Protein AF-A0A927SXT1-F1 (afdb_monomer_lite)

Radius of gyration: 18.72 Å; chains: 1; bounding box: 44×28×42 Å

Structure (mmCIF, N/CA/C/O backbone):
data_AF-A0A927SXT1-F1
#
_entry.id   AF-A0A927SXT1-F1
#
loop_
_atom_site.group_PDB
_atom_site.id
_atom_site.type_symbol
_atom_site.label_atom_id
_atom_site.label_alt_id
_atom_site.label_comp_id
_atom_site.label_asym_id
_atom_site.label_entity_id
_atom_site.label_seq_id
_atom_site.pdbx_PDB_ins_code
_atom_site.Cartn_x
_atom_site.Cartn_y
_atom_site.Cartn_z
_atom_site.occupancy
_atom_site.B_iso_or_equiv
_atom_site.auth_seq_id
_atom_site.auth_comp_id
_atom_site.auth_asym_id
_atom_site.auth_atom_id
_atom_site.pdbx_PDB_model_num
ATOM 1 N N . MET A 1 1 ? 32.689 -8.159 -23.740 1.00 65.62 1 MET A N 1
ATOM 2 C CA . MET A 1 1 ? 32.286 -6.937 -22.999 1.00 65.62 1 MET A CA 1
ATOM 3 C C . MET A 1 1 ? 30.858 -6.468 -23.321 1.00 65.62 1 MET A C 1
ATOM 5 O O . MET A 1 1 ? 30.120 -6.201 -22.384 1.00 65.62 1 MET A O 1
ATOM 9 N N . ALA A 1 2 ? 30.413 -6.419 -24.587 1.00 72.62 2 ALA A N 1
ATOM 10 C CA . ALA A 1 2 ? 29.058 -5.951 -24.945 1.00 72.62 2 ALA A CA 1
ATOM 11 C C . ALA A 1 2 ? 27.894 -6.803 -24.380 1.00 72.62 2 ALA A C 1
ATOM 13 O O . ALA A 1 2 ? 26.953 -6.250 -23.820 1.00 72.62 2 ALA A O 1
ATOM 14 N N . LYS A 1 3 ? 27.980 -8.143 -24.445 1.00 78.81 3 LYS A N 1
ATOM 15 C CA . LYS A 1 3 ? 26.938 -9.051 -23.913 1.00 78.81 3 LYS A CA 1
ATOM 16 C C . LYS A 1 3 ? 26.680 -8.861 -22.409 1.00 78.81 3 LYS A C 1
ATOM 18 O O . LYS A 1 3 ? 25.532 -8.847 -21.986 1.00 78.81 3 LYS A O 1
ATOM 23 N N . SER A 1 4 ? 27.740 -8.665 -21.620 1.00 84.44 4 SER A N 1
ATOM 24 C CA . SER A 1 4 ? 27.632 -8.447 -20.169 1.00 84.44 4 SER A CA 1
ATOM 25 C C . SER A 1 4 ? 26.959 -7.111 -19.831 1.00 84.44 4 SER A C 1
ATOM 27 O O . SER A 1 4 ? 26.138 -7.070 -18.922 1.00 84.44 4 SER A O 1
ATOM 29 N N . LYS A 1 5 ? 27.215 -6.043 -20.604 1.00 89.38 5 LYS A N 1
ATOM 30 C CA . LYS A 1 5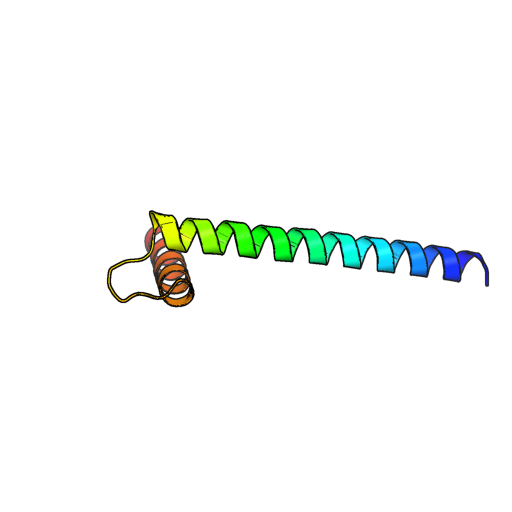 ? 26.511 -4.762 -20.427 1.00 89.38 5 LYS A CA 1
ATOM 31 C C . LYS A 1 5 ? 25.007 -4.901 -20.673 1.00 89.38 5 LYS A C 1
ATOM 33 O O . LYS A 1 5 ? 24.226 -4.436 -19.855 1.00 89.38 5 LYS A O 1
ATOM 38 N N . ILE A 1 6 ? 24.615 -5.590 -21.748 1.00 89.12 6 ILE A N 1
ATOM 39 C CA . ILE A 1 6 ? 23.199 -5.840 -22.067 1.00 89.12 6 ILE A CA 1
ATOM 40 C C . ILE A 1 6 ? 22.534 -6.666 -20.956 1.00 89.12 6 ILE A C 1
ATOM 42 O O . ILE A 1 6 ? 21.460 -6.300 -20.492 1.00 89.12 6 ILE A O 1
ATOM 46 N N . ALA A 1 7 ? 23.189 -7.729 -20.477 1.00 90.00 7 ALA A N 1
ATOM 47 C CA . ALA A 1 7 ? 22.670 -8.555 -19.384 1.00 90.00 7 ALA A CA 1
ATOM 48 C C . ALA A 1 7 ? 22.466 -7.758 -18.081 1.00 90.00 7 ALA A C 1
ATOM 50 O O . ALA A 1 7 ? 21.433 -7.908 -17.425 1.00 90.00 7 ALA A O 1
ATOM 51 N N . ASN A 1 8 ? 23.405 -6.871 -17.738 1.00 92.44 8 ASN A N 1
ATOM 52 C CA . ASN A 1 8 ? 23.279 -5.999 -16.569 1.00 92.44 8 ASN A CA 1
ATOM 53 C C . ASN A 1 8 ? 22.112 -5.017 -16.729 1.00 92.44 8 ASN A C 1
ATOM 55 O O . ASN A 1 8 ? 21.272 -4.928 -15.842 1.00 92.44 8 ASN A O 1
ATOM 59 N N . THR A 1 9 ? 21.993 -4.349 -17.883 1.00 93.62 9 THR A N 1
ATOM 60 C CA . THR A 1 9 ? 20.882 -3.422 -18.153 1.00 93.62 9 THR A CA 1
ATOM 61 C C . THR A 1 9 ? 19.521 -4.107 -18.063 1.00 93.62 9 THR A C 1
ATOM 63 O O . THR A 1 9 ? 18.596 -3.550 -17.477 1.00 93.62 9 THR A O 1
ATOM 66 N N . VAL A 1 10 ? 19.398 -5.319 -18.609 1.00 93.62 10 VAL A N 1
ATOM 67 C CA . VAL A 1 10 ? 18.161 -6.106 -18.532 1.00 93.62 10 VAL A CA 1
ATOM 68 C C . VAL A 1 10 ? 17.843 -6.464 -17.080 1.00 93.62 10 VAL A C 1
ATOM 70 O O . VAL A 1 10 ? 16.731 -6.218 -16.621 1.00 93.62 10 VAL A O 1
ATOM 73 N N . THR A 1 11 ? 18.826 -6.967 -16.330 1.00 94.44 11 THR A N 1
ATOM 74 C CA . THR A 1 11 ? 18.657 -7.330 -14.913 1.00 94.44 11 THR A CA 1
ATOM 75 C C . THR A 1 11 ? 18.246 -6.128 -14.059 1.00 94.44 11 THR A C 1
ATOM 77 O O . THR A 1 11 ? 17.333 -6.230 -13.240 1.00 94.44 11 THR A O 1
ATOM 80 N N . ASP A 1 12 ? 18.873 -4.971 -14.266 1.00 96.00 12 ASP A N 1
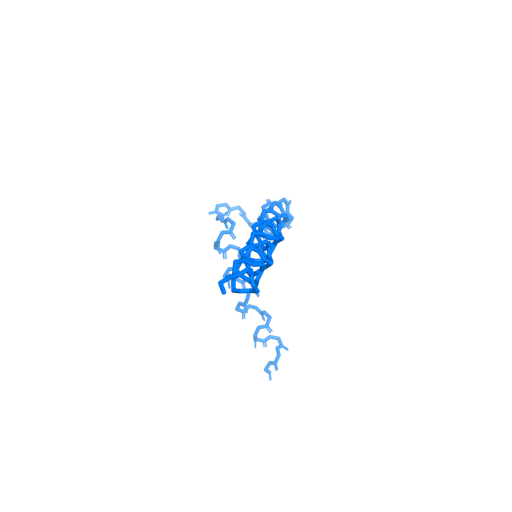ATOM 81 C CA . ASP A 1 12 ? 18.542 -3.745 -13.537 1.00 96.00 12 ASP A CA 1
ATOM 82 C C . ASP A 1 12 ? 17.154 -3.213 -13.912 1.00 96.00 12 ASP A C 1
ATOM 84 O O . ASP A 1 12 ? 16.429 -2.706 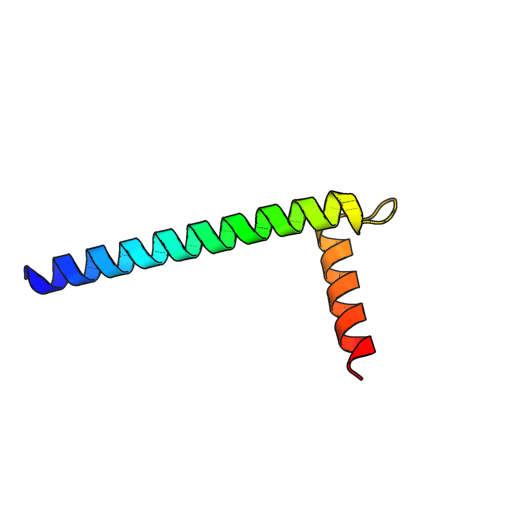-13.054 1.00 96.00 12 ASP A O 1
ATOM 88 N N . GLY A 1 13 ? 16.762 -3.353 -15.182 1.00 96.69 13 GLY A N 1
ATOM 89 C CA . GLY A 1 13 ? 15.411 -3.053 -15.648 1.00 96.69 13 GLY A CA 1
ATOM 90 C C . GLY A 1 13 ? 14.360 -3.894 -14.925 1.00 96.69 13 GLY A C 1
ATOM 91 O O . GLY A 1 13 ? 13.413 -3.338 -14.372 1.00 96.69 13 GLY A O 1
ATOM 92 N N . TYR A 1 14 ? 14.566 -5.213 -14.849 1.00 96.00 14 TYR A N 1
ATOM 93 C CA . TYR A 1 14 ? 13.665 -6.116 -14.127 1.00 96.00 14 TYR A CA 1
ATOM 94 C C . TYR A 1 14 ? 13.550 -5.763 -12.645 1.00 96.00 14 TYR A C 1
ATOM 96 O O . TYR A 1 14 ? 12.437 -5.611 -12.150 1.00 96.00 14 TYR A O 1
ATOM 104 N N . LYS A 1 15 ? 14.673 -5.531 -11.954 1.00 96.81 15 LYS A N 1
ATOM 105 C CA . LYS A 1 15 ? 14.665 -5.133 -10.535 1.00 96.81 15 LYS A CA 1
ATOM 106 C C . LYS A 1 15 ? 13.874 -3.847 -10.288 1.00 96.81 15 LYS A C 1
ATOM 108 O O . LYS A 1 15 ? 13.170 -3.735 -9.288 1.00 96.81 15 LYS A O 1
ATOM 113 N N . LYS A 1 16 ? 13.973 -2.865 -11.191 1.00 96.31 16 LYS A N 1
ATOM 114 C CA . LYS A 1 16 ? 13.200 -1.616 -11.093 1.00 96.31 16 LYS A CA 1
ATOM 115 C C . LYS A 1 16 ? 11.702 -1.858 -11.248 1.00 96.31 16 LYS A C 1
ATOM 117 O O . LYS A 1 16 ? 10.925 -1.271 -10.499 1.00 96.31 16 LYS A O 1
ATOM 122 N N . ILE A 1 17 ? 11.313 -2.703 -12.201 1.00 96.44 17 ILE A N 1
ATOM 123 C CA . ILE A 1 17 ? 9.908 -3.064 -12.424 1.00 96.44 17 ILE A CA 1
ATOM 124 C C . ILE A 1 17 ? 9.365 -3.815 -11.208 1.00 96.44 17 ILE A C 1
ATOM 126 O O . ILE A 1 17 ? 8.335 -3.419 -10.675 1.00 96.44 17 ILE A O 1
ATOM 130 N N . GLU A 1 18 ? 10.082 -4.830 -10.728 1.00 96.25 18 GLU A N 1
ATOM 131 C CA . GLU A 1 18 ? 9.706 -5.610 -9.545 1.00 96.25 18 GLU A CA 1
ATOM 132 C C . GLU A 1 18 ? 9.500 -4.708 -8.326 1.00 96.25 18 GLU A C 1
ATOM 134 O O . GLU A 1 18 ? 8.448 -4.753 -7.688 1.00 96.25 18 GLU A O 1
ATOM 139 N N . LYS A 1 19 ? 10.455 -3.809 -8.055 1.00 96.88 19 LYS A N 1
ATOM 140 C CA . LYS A 1 19 ? 10.332 -2.845 -6.960 1.00 96.88 19 LYS A CA 1
ATOM 141 C C . LYS A 1 19 ? 9.120 -1.930 -7.141 1.00 96.88 19 LYS A C 1
ATOM 143 O O . LYS A 1 19 ? 8.377 -1.712 -6.192 1.00 96.88 19 LYS A O 1
ATOM 148 N N . GLY A 1 20 ? 8.905 -1.404 -8.348 1.00 97.75 20 GLY A N 1
ATOM 149 C CA . GLY A 1 20 ? 7.776 -0.520 -8.638 1.00 97.75 20 GLY A CA 1
ATOM 150 C C . GLY A 1 20 ? 6.419 -1.199 -8.439 1.00 97.75 20 GLY A C 1
ATOM 151 O O . GLY A 1 20 ? 5.509 -0.593 -7.876 1.00 97.75 20 GLY A O 1
ATOM 152 N N . VAL A 1 21 ? 6.297 -2.460 -8.859 1.00 96.56 21 VAL A N 1
ATOM 153 C CA . VAL A 1 21 ? 5.078 -3.261 -8.691 1.00 96.56 21 VAL A CA 1
ATOM 154 C C . VAL A 1 21 ? 4.829 -3.567 -7.215 1.00 96.56 21 VAL A C 1
ATOM 156 O O . VAL A 1 21 ? 3.733 -3.300 -6.727 1.00 96.56 21 VAL A O 1
ATOM 159 N N . THR A 1 22 ? 5.840 -4.049 -6.489 1.00 96.44 22 THR A N 1
ATOM 160 C CA . THR A 1 22 ? 5.723 -4.371 -5.058 1.00 96.44 22 THR A CA 1
ATOM 161 C C . THR A 1 22 ? 5.386 -3.132 -4.227 1.00 96.44 22 THR A C 1
ATOM 163 O O . THR A 1 22 ? 4.439 -3.160 -3.444 1.00 96.44 22 THR A O 1
ATOM 166 N N . ASP A 1 23 ? 6.077 -2.010 -4.453 1.00 97.50 23 ASP A N 1
ATOM 167 C CA . ASP A 1 23 ? 5.786 -0.742 -3.769 1.00 97.50 23 ASP A CA 1
ATOM 168 C C . ASP A 1 23 ? 4.370 -0.235 -4.097 1.00 97.50 23 ASP A C 1
ATOM 170 O O . ASP A 1 23 ? 3.688 0.343 -3.248 1.00 97.50 23 ASP A O 1
ATOM 174 N N . GLY A 1 24 ? 3.922 -0.421 -5.343 1.00 97.56 24 GLY A N 1
ATOM 175 C CA . GLY A 1 24 ? 2.571 -0.075 -5.776 1.00 97.56 24 GLY A CA 1
ATOM 176 C C . GLY A 1 24 ? 1.506 -0.900 -5.057 1.00 97.56 24 GLY A C 1
ATOM 177 O O . GLY A 1 24 ? 0.523 -0.336 -4.576 1.00 97.56 24 GLY A O 1
ATOM 178 N N . TYR A 1 25 ? 1.726 -2.209 -4.937 1.00 96.94 25 TYR A N 1
ATOM 179 C CA . TYR A 1 25 ? 0.817 -3.114 -4.242 1.00 96.94 25 TYR A CA 1
ATOM 180 C C . TYR A 1 25 ? 0.701 -2.771 -2.755 1.00 96.94 25 TYR A C 1
ATOM 182 O O . TYR A 1 25 ? -0.414 -2.596 -2.271 1.00 96.94 25 TYR A O 1
ATOM 190 N N . ILE A 1 26 ? 1.830 -2.557 -2.067 1.00 96.38 26 ILE A N 1
ATOM 191 C CA . ILE A 1 26 ? 1.852 -2.167 -0.646 1.00 96.38 26 ILE A CA 1
ATOM 192 C C . ILE A 1 26 ? 0.998 -0.914 -0.416 1.00 96.38 26 ILE A C 1
ATOM 194 O O . ILE A 1 26 ? 0.170 -0.888 0.487 1.00 96.38 26 ILE A O 1
ATOM 198 N N . LYS A 1 27 ? 1.111 0.101 -1.281 1.00 97.12 27 LYS A N 1
ATOM 199 C CA . LYS A 1 27 ? 0.311 1.333 -1.161 1.00 97.12 27 LYS A CA 1
ATOM 200 C C . LYS A 1 27 ? -1.187 1.107 -1.345 1.00 97.12 27 LYS A C 1
ATOM 202 O O . LYS A 1 27 ? -1.989 1.796 -0.716 1.00 97.12 27 LYS A O 1
ATOM 207 N N . ILE A 1 28 ? -1.574 0.224 -2.266 1.00 97.00 28 ILE A N 1
ATOM 208 C CA . ILE A 1 28 ? -2.986 -0.112 -2.492 1.00 97.00 28 ILE A CA 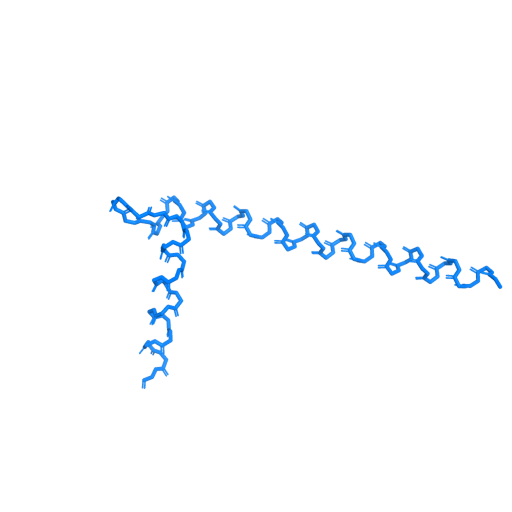1
ATOM 209 C C . ILE A 1 28 ? -3.523 -0.876 -1.283 1.00 97.00 28 ILE A C 1
ATOM 211 O O . ILE A 1 28 ? -4.594 -0.540 -0.782 1.00 97.00 28 ILE A O 1
ATOM 215 N N . GLU A 1 29 ? -2.756 -1.844 -0.787 1.00 96.44 29 GLU A N 1
ATOM 216 C CA . GLU A 1 29 ? -3.067 -2.608 0.416 1.00 96.44 29 GLU A CA 1
ATOM 217 C C . GLU A 1 29 ? -3.226 -1.689 1.638 1.00 96.44 29 GLU A C 1
ATOM 219 O O . GLU A 1 29 ? -4.242 -1.767 2.325 1.00 96.44 29 GLU A O 1
ATOM 224 N N . ASP A 1 30 ? -2.292 -0.760 1.868 1.00 97.25 30 ASP A N 1
ATOM 225 C CA . ASP A 1 30 ? -2.348 0.210 2.971 1.00 97.25 30 ASP A CA 1
ATOM 226 C C . ASP A 1 30 ? -3.626 1.050 2.921 1.00 97.25 30 ASP A C 1
ATOM 228 O O . ASP A 1 30 ? -4.324 1.203 3.924 1.00 97.25 30 ASP A O 1
ATOM 232 N N . LYS A 1 31 ? -3.965 1.573 1.735 1.00 97.56 31 LYS A N 1
ATOM 233 C CA . LYS A 1 31 ? -5.186 2.363 1.527 1.00 97.56 31 LYS A CA 1
ATOM 234 C C . LYS A 1 31 ? -6.441 1.540 1.773 1.00 97.56 31 LYS A C 1
ATOM 236 O O . LYS A 1 31 ? -7.376 2.039 2.391 1.00 97.56 31 LYS A O 1
ATOM 241 N N . PHE A 1 32 ? -6.470 0.303 1.289 1.00 97.56 32 PHE A N 1
ATOM 242 C CA . PHE A 1 32 ? -7.607 -0.588 1.473 1.00 97.56 32 PHE A CA 1
ATOM 243 C C . PHE A 1 32 ? -7.817 -0.918 2.953 1.00 97.56 32 PHE A C 1
ATOM 245 O O . PHE A 1 32 ? -8.919 -0.754 3.474 1.00 97.56 32 PHE A O 1
ATOM 252 N N . VAL A 1 33 ? -6.750 -1.303 3.655 1.00 97.00 33 VAL A N 1
ATOM 253 C CA . VAL A 1 33 ? -6.798 -1.601 5.089 1.00 97.00 33 VAL A CA 1
ATOM 254 C C . VAL A 1 33 ? -7.238 -0.368 5.874 1.00 97.00 33 VAL A C 1
ATOM 256 O O . VAL A 1 33 ? -8.163 -0.465 6.675 1.00 97.00 33 VAL A O 1
ATOM 259 N N . SER A 1 34 ? -6.648 0.797 5.593 1.00 95.94 34 SER A N 1
ATOM 260 C CA . SER A 1 34 ? -7.013 2.059 6.244 1.00 95.94 34 SER A CA 1
ATOM 261 C C . SER A 1 34 ? -8.468 2.466 6.025 1.00 95.94 34 SER A C 1
A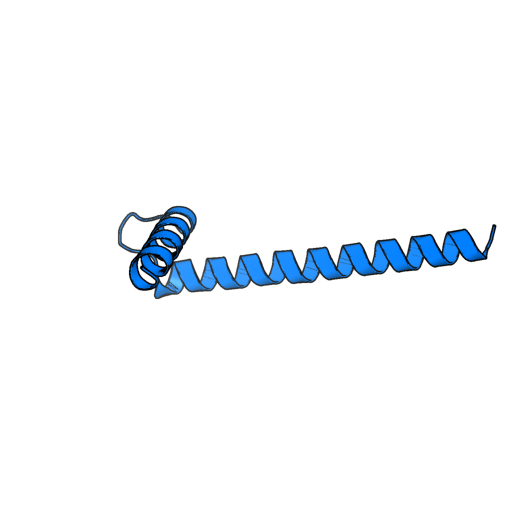TOM 263 O O . SER A 1 34 ? -9.041 3.109 6.897 1.00 95.94 34 SER A O 1
ATOM 265 N N . ALA A 1 35 ? -9.031 2.195 4.847 1.00 96.94 35 ALA A N 1
ATOM 266 C CA . ALA A 1 35 ? -10.376 2.635 4.494 1.00 96.94 35 ALA A CA 1
ATOM 267 C C . ALA A 1 35 ? -11.463 1.680 5.000 1.00 96.94 35 ALA A C 1
ATOM 269 O O . ALA A 1 35 ? -12.577 2.125 5.271 1.00 96.94 35 ALA A O 1
ATOM 270 N N . TYR A 1 36 ? -11.158 0.383 5.098 1.00 96.81 36 TYR A N 1
ATOM 271 C CA . TYR A 1 36 ? -12.184 -0.641 5.295 1.00 96.81 36 TYR A CA 1
ATOM 272 C C . TYR A 1 36 ? -11.960 -1.559 6.495 1.00 96.81 36 TYR A C 1
ATOM 274 O O . TYR A 1 36 ? -12.927 -2.153 6.968 1.00 96.81 36 TYR A O 1
ATOM 282 N N . LEU A 1 37 ? -10.723 -1.735 6.968 1.00 96.81 37 LEU A N 1
ATOM 283 C CA . LEU A 1 37 ? -10.388 -2.824 7.893 1.00 96.81 37 LEU A CA 1
ATOM 284 C C . LEU A 1 37 ? -9.785 -2.374 9.228 1.00 96.81 37 LEU A C 1
ATOM 286 O O . LEU A 1 37 ? -9.735 -3.193 10.153 1.00 96.81 37 LEU A O 1
ATOM 290 N N . THR A 1 38 ? -9.342 -1.121 9.348 1.00 97.69 38 THR A N 1
ATOM 291 C CA . THR A 1 38 ? -8.923 -0.525 10.624 1.00 97.69 38 THR A CA 1
ATOM 292 C C . THR A 1 38 ? -10.112 -0.360 11.568 1.00 97.69 38 THR A C 1
ATOM 294 O O . THR A 1 38 ? -11.247 -0.115 11.156 1.00 97.69 38 THR A O 1
ATOM 297 N N . LYS A 1 39 ? -9.852 -0.515 12.866 1.00 95.44 39 LYS A N 1
ATOM 298 C CA . LYS A 1 39 ? -10.802 -0.209 13.944 1.00 95.44 39 LYS A CA 1
ATOM 299 C C . LYS A 1 39 ? -10.457 1.128 14.604 1.00 95.44 39 LYS A C 1
ATOM 30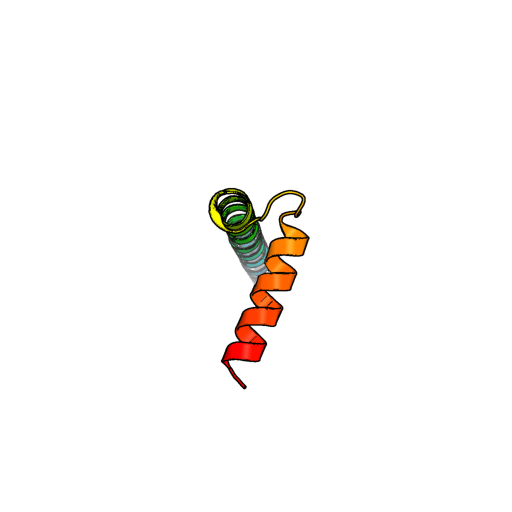1 O O . LYS A 1 39 ? -9.374 1.668 14.392 1.00 95.44 39 LYS A O 1
ATOM 306 N N . GLU A 1 40 ? -11.371 1.671 15.409 1.00 92.25 40 GLU A N 1
ATOM 307 C CA . GLU A 1 40 ? -11.112 2.913 16.148 1.00 92.25 40 GLU A CA 1
ATOM 308 C C . GLU A 1 40 ? -9.837 2.806 16.995 1.00 92.25 40 GLU A C 1
ATOM 310 O O . GLU A 1 40 ? -9.669 1.873 17.780 1.00 92.25 40 GLU A O 1
ATOM 315 N N . GLY A 1 41 ? -8.937 3.775 16.812 1.00 92.81 41 GLY A N 1
ATOM 316 C CA . GLY A 1 41 ? -7.651 3.830 17.509 1.00 92.81 41 GLY A CA 1
ATOM 317 C C . GLY A 1 41 ? -6.575 2.871 16.983 1.00 92.81 41 GLY A C 1
ATOM 318 O O . GLY A 1 41 ? -5.493 2.835 17.561 1.00 92.81 41 GLY A O 1
ATOM 319 N N . GLU A 1 42 ? -6.836 2.117 15.911 1.00 95.00 42 GLU A N 1
ATOM 320 C CA . GLU A 1 42 ? -5.884 1.177 15.305 1.00 95.00 42 GLU A CA 1
ATOM 321 C C . GLU A 1 42 ? -5.125 1.825 14.131 1.00 95.00 42 GLU A C 1
ATOM 323 O O . GLU A 1 42 ? -5.725 2.486 13.279 1.00 95.00 42 GLU A O 1
ATOM 328 N N . THR A 1 43 ? -3.807 1.615 14.048 1.00 97.12 43 THR A N 1
ATOM 329 C CA . THR A 1 43 ? -3.021 1.972 12.855 1.00 97.12 43 THR A CA 1
ATOM 330 C C . THR A 1 43 ? -3.183 0.930 11.746 1.00 97.12 43 THR A C 1
ATOM 332 O O . THR A 1 43 ? -3.624 -0.198 11.972 1.00 97.12 43 THR A O 1
ATOM 335 N N . VAL A 1 44 ? -2.785 1.280 10.521 1.00 96.12 44 VAL A N 1
ATOM 336 C CA . VAL A 1 44 ? -2.814 0.347 9.383 1.00 96.12 44 VAL A CA 1
ATOM 337 C C . VAL A 1 44 ? -1.946 -0.883 9.656 1.00 96.12 44 VAL A C 1
ATOM 339 O O . VAL A 1 44 ? -2.382 -2.004 9.405 1.00 96.12 44 VAL A O 1
ATOM 342 N N . GLU A 1 45 ? -0.751 -0.706 10.219 1.00 95.69 45 GLU A N 1
ATOM 343 C CA . GLU A 1 45 ? 0.145 -1.812 10.568 1.00 95.69 45 GLU A CA 1
ATOM 344 C C . GLU A 1 45 ? -0.475 -2.751 11.607 1.00 95.69 45 GLU A C 1
ATOM 346 O O . GLU A 1 45 ? -0.430 -3.969 11.431 1.00 95.69 45 GLU A O 1
ATOM 351 N N . GLN A 1 46 ? -1.105 -2.199 12.648 1.00 96.56 46 GLN A N 1
ATOM 352 C CA . GLN A 1 46 ? -1.789 -2.990 13.674 1.00 96.56 46 GLN A CA 1
ATOM 353 C C . GLN A 1 46 ? -2.953 -3.790 13.077 1.00 96.56 46 GLN A C 1
ATOM 355 O O . GLN A 1 46 ? -3.096 -4.983 13.354 1.00 96.56 46 GLN A O 1
ATOM 360 N N . ALA A 1 47 ? -3.734 -3.167 12.188 1.00 97.00 47 ALA A N 1
ATOM 361 C CA . ALA A 1 47 ? -4.815 -3.843 11.483 1.00 97.00 47 ALA A CA 1
ATOM 362 C C . ALA A 1 47 ? -4.290 -4.996 10.615 1.00 97.00 47 ALA A C 1
ATOM 364 O O . ALA A 1 47 ? -4.848 -6.093 10.659 1.00 97.00 47 ALA A O 1
ATOM 365 N N . LYS A 1 48 ? -3.188 -4.799 9.881 1.00 95.56 48 LYS A N 1
ATOM 366 C CA . LYS A 1 48 ? -2.549 -5.862 9.086 1.00 95.56 48 LYS A CA 1
ATOM 367 C C . LYS A 1 48 ? -2.074 -7.028 9.946 1.00 95.56 48 LYS A C 1
ATOM 369 O O . LYS A 1 48 ? -2.306 -8.183 9.592 1.00 95.56 48 LYS A O 1
ATOM 374 N N . GLU A 1 49 ? -1.433 -6.747 11.077 1.00 95.81 49 GLU A N 1
ATOM 375 C CA . GLU A 1 49 ? -0.968 -7.784 11.999 1.00 95.81 49 GLU A CA 1
ATOM 376 C C . GLU A 1 49 ? -2.140 -8.589 12.579 1.00 95.81 49 GLU A C 1
ATOM 378 O O . GLU A 1 49 ? -2.115 -9.824 12.573 1.00 95.81 49 GLU A O 1
ATOM 383 N N . ARG A 1 50 ? -3.214 -7.906 12.994 1.00 95.81 50 ARG A N 1
ATOM 384 C CA . ARG A 1 50 ? -4.451 -8.541 13.466 1.00 95.81 50 ARG A CA 1
ATOM 385 C C . ARG A 1 50 ? -5.085 -9.432 12.399 1.00 95.81 50 ARG A C 1
ATOM 387 O O . ARG A 1 50 ? -5.504 -10.539 12.728 1.00 95.81 50 ARG A O 1
ATOM 394 N N . LEU A 1 51 ? -5.182 -8.960 11.154 1.00 93.62 51 LEU A N 1
ATOM 395 C CA . LEU A 1 51 ? -5.755 -9.726 10.041 1.00 93.62 51 LEU A CA 1
ATOM 396 C C . LEU A 1 51 ? -4.929 -10.986 9.759 1.00 93.62 51 LEU A C 1
ATOM 398 O O . LEU A 1 51 ? -5.481 -12.079 9.769 1.00 93.62 51 LEU A O 1
ATOM 402 N N . LYS A 1 52 ? -3.600 -10.858 9.668 1.00 93.31 52 LYS A N 1
ATOM 403 C CA . LYS A 1 52 ? -2.692 -11.995 9.453 1.00 93.31 52 LYS A CA 1
ATOM 404 C C . LYS A 1 52 ? -2.786 -13.056 10.552 1.00 93.31 52 LYS A C 1
ATOM 406 O O . LYS A 1 52 ? -2.656 -14.246 10.278 1.00 93.31 52 LYS A O 1
ATOM 411 N N . ASN A 1 53 ? -2.959 -12.637 11.804 1.00 90.50 53 ASN A N 1
ATOM 412 C CA . ASN A 1 53 ? -3.125 -13.565 12.923 1.00 90.50 53 ASN A CA 1
ATOM 413 C C . ASN A 1 53 ? -4.516 -14.210 12.945 1.00 90.50 53 ASN A C 1
ATOM 415 O O . ASN A 1 53 ? -4.638 -15.339 13.411 1.00 90.50 53 ASN A O 1
ATOM 419 N N . LYS A 1 54 ? -5.545 -13.514 12.446 1.00 86.25 54 LYS A N 1
ATOM 420 C CA . LYS A 1 54 ? -6.881 -14.085 12.273 1.00 86.25 54 LYS A CA 1
ATOM 421 C C . LYS A 1 54 ? -6.876 -15.173 11.197 1.00 86.25 54 LYS A C 1
ATOM 423 O O . LYS A 1 54 ? -7.318 -16.272 11.495 1.00 86.25 54 LYS A O 1
ATOM 428 N N . ASP A 1 55 ? -6.301 -14.899 10.026 1.00 82.81 55 ASP A N 1
ATOM 429 C CA . ASP A 1 55 ? -6.250 -15.861 8.913 1.00 82.81 55 ASP A CA 1
ATOM 430 C C . ASP A 1 55 ? -5.587 -17.183 9.340 1.00 82.81 55 ASP A C 1
ATOM 432 O O . ASP A 1 55 ? -6.149 -18.253 9.155 1.00 82.81 55 ASP A O 1
ATOM 436 N N . LYS A 1 56 ? -4.447 -17.110 10.042 1.00 81.44 56 LYS A N 1
ATOM 437 C CA . LYS A 1 56 ? -3.752 -18.300 10.570 1.00 81.44 56 LYS A CA 1
ATOM 438 C C . LYS A 1 56 ? -4.575 -19.130 11.550 1.00 81.44 56 LYS A C 1
ATOM 440 O O . LYS A 1 56 ? -4.327 -20.320 11.672 1.00 81.44 56 LYS A O 1
ATOM 445 N N . LYS A 1 57 ? -5.454 -18.482 12.316 1.00 75.94 57 LYS A N 1
ATOM 446 C CA . LYS A 1 57 ? -6.305 -19.159 13.295 1.00 75.94 57 LYS A CA 1
ATOM 447 C C . LYS A 1 57 ? -7.514 -19.809 12.627 1.00 75.94 57 LYS A C 1
ATOM 449 O O . LYS A 1 57 ? -8.023 -20.785 13.153 1.00 75.94 57 LYS A O 1
ATOM 454 N N . ASP A 1 58 ? -7.972 -19.250 11.511 1.00 79.56 58 ASP A N 1
ATOM 455 C CA . ASP A 1 58 ? -9.067 -19.815 10.723 1.00 79.56 58 ASP A CA 1
ATOM 456 C C . ASP A 1 58 ? -8.592 -21.020 9.868 1.00 79.56 58 ASP A C 1
ATOM 458 O O . ASP A 1 58 ? -9.414 -21.847 9.479 1.00 79.56 58 ASP A O 1
ATOM 462 N N . ASP A 1 59 ? -7.280 -21.145 9.620 1.00 69.44 59 ASP A N 1
ATOM 463 C CA . ASP A 1 59 ? -6.640 -22.284 8.934 1.00 69.44 59 ASP A CA 1
ATOM 464 C C . ASP A 1 59 ? -6.327 -23.501 9.850 1.00 69.44 59 ASP A C 1
ATOM 466 O O . ASP A 1 59 ? -5.922 -24.550 9.337 1.00 69.44 59 ASP A O 1
ATOM 470 N N . GLU A 1 60 ? -6.474 -23.378 11.179 1.00 60.84 60 GLU A N 1
ATOM 471 C CA . GLU A 1 60 ? -6.161 -24.411 12.197 1.00 60.84 60 GLU A CA 1
ATOM 472 C C . GLU A 1 60 ? -7.426 -25.092 12.753 1.00 60.84 60 GLU A C 1
ATOM 474 O O . GLU A 1 60 ? -7.431 -26.344 12.830 1.00 60.84 60 GLU A O 1
#

pLDDT: mean 91.96, std 8.43, range [60.84, 97.75]

Foldseek 3Di:
DVVVVVVVVVVVVVVVVVVVVVVVVVVVLLVCCVVPQDDVPGHSVRSVVVVVVVVVVVVD

Sequence (60 aa):
MAKSKIANTVTDGYKKIEKGVTDGYIKIEDKFVSAYLTKEGETVEQAKERLKNKDKKDDE

Secondary structure (DSSP, 8-state):
-HHHHHHHHHHHHHHHHHHHHHHHHHHHHHHHHHHHTPPTT--HHHHHHHHHHHHHHHT-